Protein AF-A0A968FWT8-F1 (afdb_monomer)
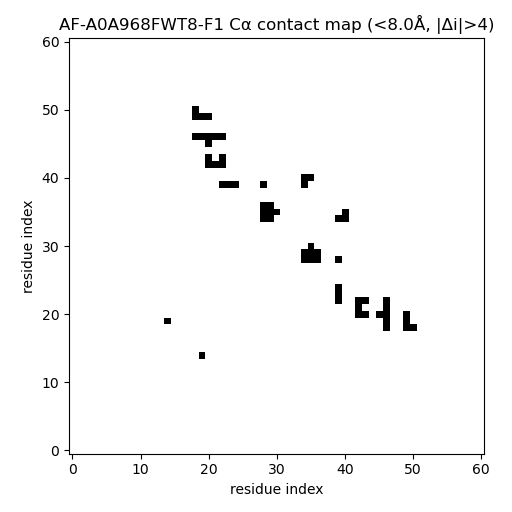
Solvent-accessible surface area (backbone atoms only — not comparable to full-atom values): 3868 Å² 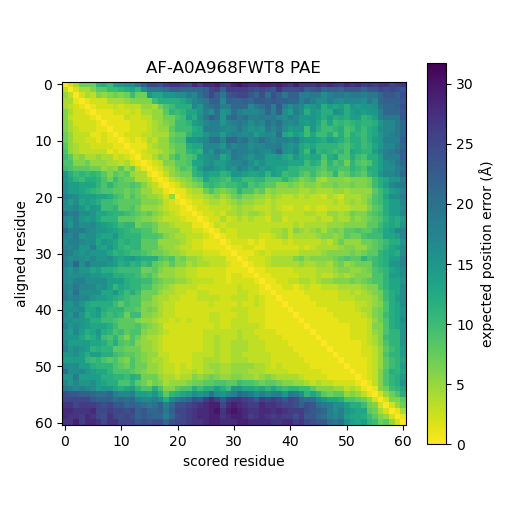total; per-residue (Å²): 116,73,68,64,55,52,50,51,51,52,51,48,53,47,60,74,78,40,75,60,54,80,78,79,85,57,78,87,36,42,54,98,90,37,84,64,40,65,69,52,53,54,41,46,50,50,25,50,52,47,49,60,73,66,54,89,79,79,85,91,125

Radius of gyration: 15.99 Å; Cα contacts (8 Å, |Δi|>4): 30; chains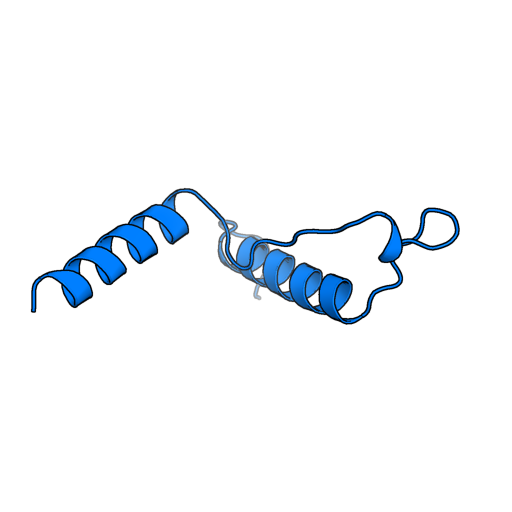: 1; bounding box: 37×33×40 Å

Secondary structure (DSSP, 8-state):
-HHHHHHHHHHHHHHHHSPSSP----GGGEETTEE--HHHHHHHHHHHHHHHTTSS-S---

Foldseek 3Di:
DVVVVVVVVVVVVCVVVDQPPDADDDPVCDDPNDRNNVVSVVRVVVSVVSVVVPDPDDDPD

Mean predicted aligned error: 9.58 Å

Structure (mmCIF, N/CA/C/O backbone):
data_AF-A0A968FWT8-F1
#
_entry.id   AF-A0A968FWT8-F1
#
loop_
_atom_site.group_PDB
_atom_site.id
_atom_site.type_symbol
_atom_site.label_atom_id
_atom_site.label_alt_id
_atom_site.label_comp_id
_atom_site.label_asym_id
_atom_site.label_entity_id
_atom_site.label_seq_id
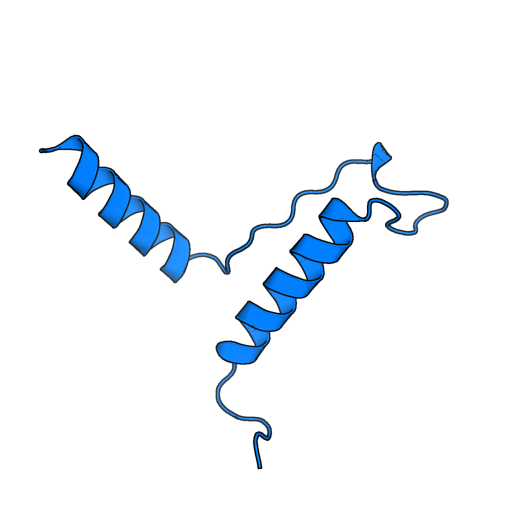_atom_site.pdbx_PDB_ins_code
_atom_site.Cartn_x
_atom_site.C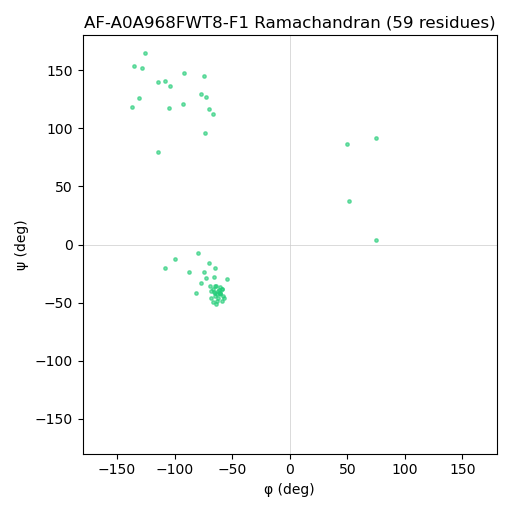artn_y
_atom_site.Cartn_z
_atom_site.occupancy
_atom_site.B_iso_or_equiv
_atom_site.auth_seq_id
_atom_site.auth_comp_id
_atom_site.auth_asym_id
_atom_site.auth_atom_id
_atom_site.pdbx_PDB_model_num
ATOM 1 N N . MET A 1 1 ? -22.323 23.996 7.086 1.00 54.44 1 MET A N 1
ATOM 2 C CA . MET A 1 1 ? -22.533 22.998 8.159 1.00 54.44 1 MET A CA 1
ATOM 3 C C . MET 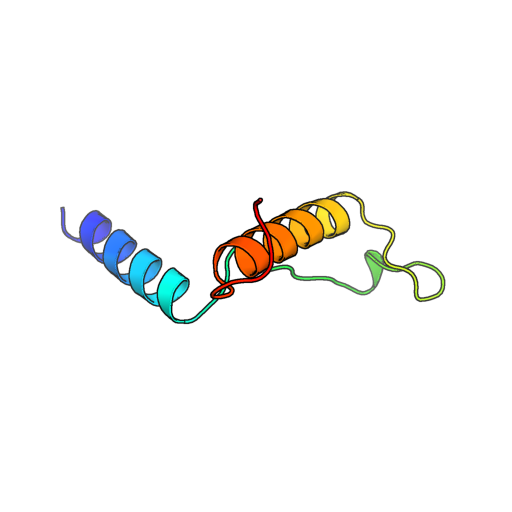A 1 1 ? -22.753 21.600 7.581 1.00 54.44 1 MET A C 1
ATOM 5 O O . MET A 1 1 ? -21.976 20.729 7.924 1.00 54.44 1 MET A O 1
ATOM 9 N N . ALA A 1 2 ? -23.653 21.399 6.607 1.00 68.56 2 ALA A N 1
ATOM 10 C CA . ALA A 1 2 ? -23.905 20.075 6.009 1.00 68.56 2 ALA A CA 1
ATOM 11 C C . ALA A 1 2 ? -22.692 19.371 5.346 1.00 68.56 2 ALA A C 1
ATOM 13 O O . ALA A 1 2 ? -22.546 18.162 5.491 1.00 68.56 2 ALA A O 1
ATOM 14 N N . SER A 1 3 ? -21.793 20.081 4.644 1.00 69.62 3 SER A N 1
ATOM 15 C CA . SER A 1 3 ? -20.666 19.407 3.963 1.00 69.62 3 SER A CA 1
ATOM 16 C C . SER A 1 3 ? -19.579 18.901 4.917 1.00 69.62 3 SER A C 1
ATOM 18 O O . SER A 1 3 ? -18.935 17.899 4.627 1.00 69.62 3 SER A O 1
ATOM 20 N N . ALA A 1 4 ? -19.390 19.553 6.068 1.00 76.56 4 ALA A N 1
ATOM 21 C CA . ALA A 1 4 ? -18.374 19.158 7.041 1.00 76.56 4 ALA A CA 1
ATOM 22 C C . ALA A 1 4 ? -18.726 17.829 7.725 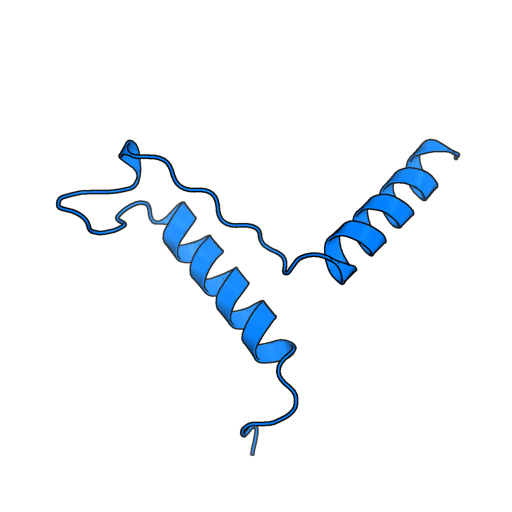1.00 76.56 4 ALA A C 1
ATOM 24 O O . ALA A 1 4 ? -17.840 17.021 7.990 1.00 76.56 4 ALA A O 1
ATOM 25 N N . ASP A 1 5 ? -20.013 17.583 7.978 1.00 79.94 5 ASP A N 1
ATOM 26 C CA . ASP A 1 5 ? -20.465 16.334 8.592 1.00 79.94 5 ASP A CA 1
ATOM 27 C C . ASP A 1 5 ? -20.483 15.173 7.588 1.00 79.94 5 ASP A C 1
ATOM 29 O O . ASP A 1 5 ? -20.103 14.061 7.946 1.00 79.94 5 ASP A O 1
ATOM 33 N N . LEU A 1 6 ? -20.775 15.438 6.308 1.00 78.12 6 LEU A N 1
ATOM 34 C CA . LEU A 1 6 ? -20.611 14.446 5.236 1.00 78.12 6 LEU A CA 1
ATOM 35 C C . LEU A 1 6 ? -19.154 13.985 5.091 1.00 78.12 6 LEU A C 1
ATOM 37 O O . LEU A 1 6 ? -18.897 12.792 4.959 1.00 78.12 6 LEU A O 1
ATOM 41 N N . VAL A 1 7 ? -18.188 14.906 5.176 1.00 78.19 7 VAL A N 1
ATOM 42 C CA . VAL A 1 7 ? -16.758 14.558 5.127 1.00 78.19 7 VAL A CA 1
ATOM 43 C C . VAL A 1 7 ? -16.365 13.654 6.295 1.00 78.19 7 VAL A C 1
ATOM 45 O O . VAL A 1 7 ? -15.617 12.703 6.094 1.00 78.19 7 VAL A O 1
ATOM 48 N N . LYS A 1 8 ? -16.888 13.897 7.503 1.00 75.19 8 LYS A N 1
ATOM 49 C CA . LYS A 1 8 ? -16.618 13.037 8.668 1.00 75.19 8 LYS A CA 1
ATOM 50 C C . LYS A 1 8 ? -17.181 11.629 8.488 1.00 75.19 8 LYS A C 1
ATOM 52 O O . LYS A 1 8 ? -16.491 10.674 8.833 1.00 75.19 8 LYS A O 1
ATOM 57 N N . ILE A 1 9 ? -18.396 11.502 7.949 1.00 77.50 9 ILE A N 1
ATOM 58 C CA . ILE A 1 9 ? -19.025 10.198 7.686 1.00 77.50 9 ILE A CA 1
ATOM 59 C C . ILE A 1 9 ? -18.202 9.420 6.658 1.00 77.50 9 ILE A C 1
ATOM 61 O O . ILE A 1 9 ? -17.807 8.293 6.930 1.00 77.50 9 ILE A O 1
ATOM 65 N N . LEU A 1 10 ? -17.839 10.051 5.538 1.00 75.31 10 LEU A N 1
ATOM 66 C CA . LEU A 1 10 ? -17.012 9.421 4.505 1.00 75.31 10 LEU A CA 1
ATOM 67 C C . LEU A 1 10 ? -15.625 9.026 5.028 1.00 75.31 10 LEU A C 1
ATOM 69 O O . LEU A 1 10 ? -15.113 7.958 4.696 1.00 75.31 10 LEU A O 1
ATOM 73 N N . LEU A 1 11 ? -15.014 9.866 5.869 1.00 70.19 11 LEU A N 1
ATOM 74 C CA . LEU A 1 11 ? -13.725 9.566 6.489 1.00 70.19 11 LEU A CA 1
ATOM 75 C C . LEU A 1 11 ? -13.834 8.376 7.453 1.00 70.19 11 LEU A C 1
ATOM 77 O O . LEU A 1 11 ? -12.948 7.524 7.483 1.00 70.19 11 LEU A O 1
ATOM 81 N N . TYR A 1 12 ? -14.917 8.308 8.229 1.00 75.00 12 TYR A N 1
ATOM 82 C CA . TYR A 1 12 ? -15.199 7.191 9.123 1.00 75.00 12 TYR A CA 1
ATOM 83 C C . TYR A 1 12 ? -15.417 5.894 8.336 1.00 75.00 12 TYR A C 1
ATOM 85 O O . TYR A 1 12 ? -14.721 4.913 8.589 1.00 75.00 12 TYR A O 1
ATOM 93 N N . GLU A 1 13 ? -16.296 5.906 7.332 1.00 69.88 13 GLU A N 1
ATOM 94 C CA . GLU A 1 13 ? -16.557 4.751 6.464 1.00 69.88 13 GLU A CA 1
ATOM 95 C C . GLU A 1 13 ? -15.282 4.272 5.761 1.00 69.88 13 GLU A C 1
ATOM 97 O O . GLU A 1 13 ? -14.971 3.081 5.771 1.00 69.88 13 GLU A O 1
ATOM 102 N N . SER A 1 14 ? -14.482 5.199 5.230 1.00 62.88 14 SER A N 1
ATOM 103 C CA . SER A 1 14 ? -13.195 4.882 4.609 1.00 62.88 14 SER A CA 1
ATOM 104 C C . SER A 1 14 ? -12.225 4.227 5.597 1.00 62.88 14 SER A C 1
ATOM 106 O O . SER A 1 14 ? -11.576 3.244 5.245 1.00 62.88 14 SER A O 1
ATOM 108 N N . ASN A 1 15 ? -12.150 4.707 6.842 1.00 66.06 15 ASN A N 1
ATOM 109 C CA . ASN A 1 15 ? -11.237 4.174 7.861 1.00 66.06 15 ASN A CA 1
ATOM 110 C C . ASN A 1 15 ? -11.666 2.822 8.452 1.00 66.06 15 ASN A C 1
ATOM 112 O O . ASN A 1 15 ? -10.811 2.097 8.977 1.00 66.06 15 ASN A O 1
ATOM 116 N N . VAL A 1 16 ? -12.963 2.507 8.386 1.00 68.06 16 VAL A N 1
ATOM 117 C CA . VAL A 1 16 ? -13.533 1.216 8.798 1.00 68.06 16 VAL A CA 1
ATOM 118 C C . VAL A 1 16 ? -13.362 0.170 7.695 1.00 68.06 16 VAL A C 1
ATOM 120 O O . VAL A 1 16 ? -13.005 -0.967 7.990 1.00 68.06 16 VAL A O 1
ATOM 123 N N . LEU A 1 17 ? -13.576 0.545 6.431 1.00 69.94 17 LEU A N 1
ATOM 124 C CA . LEU A 1 17 ? -13.542 -0.387 5.298 1.00 69.94 17 LEU A CA 1
ATOM 125 C C . LEU A 1 17 ? -12.144 -0.583 4.700 1.00 69.94 17 LEU A C 1
ATOM 127 O O . LEU A 1 17 ? -11.888 -1.598 4.057 1.00 69.94 17 LEU A O 1
ATOM 131 N N . THR A 1 18 ? -11.238 0.380 4.887 1.00 72.69 18 THR A N 1
ATOM 132 C CA . THR A 1 18 ? -9.891 0.346 4.306 1.00 72.69 18 THR A CA 1
ATOM 133 C C . THR A 1 18 ? -8.827 0.748 5.320 1.00 72.69 18 THR A C 1
ATOM 135 O O . THR A 1 18 ? -9.077 1.489 6.274 1.00 72.69 18 THR A O 1
ATOM 138 N N . VAL A 1 19 ? -7.608 0.252 5.115 1.00 75.19 19 VAL A N 1
ATOM 139 C CA . VAL A 1 19 ? -6.448 0.681 5.898 1.00 75.19 19 VAL A CA 1
ATOM 140 C C . VAL A 1 19 ? -5.776 1.824 5.155 1.00 75.19 19 VAL A C 1
ATOM 142 O O . VAL A 1 19 ? -5.378 1.681 4.002 1.00 75.19 19 VAL A O 1
ATOM 145 N N . GLN A 1 20 ? -5.687 2.973 5.819 1.00 80.31 20 GLN A N 1
ATOM 146 C CA . GLN A 1 20 ? -4.973 4.135 5.306 1.00 80.31 20 GLN A CA 1
ATOM 147 C C . GLN A 1 20 ? -3.515 4.132 5.791 1.00 80.31 20 GLN A C 1
ATOM 149 O O . GLN A 1 20 ? -3.270 3.715 6.925 1.00 80.31 20 GLN A O 1
ATOM 154 N N . PRO A 1 21 ? -2.561 4.654 4.997 1.00 82.88 21 PRO A N 1
ATOM 155 C CA . PRO A 1 21 ? -2.730 5.227 3.656 1.00 82.88 21 PRO A CA 1
ATOM 156 C C . PRO A 1 21 ? -2.949 4.175 2.556 1.00 82.88 21 PRO A C 1
ATOM 158 O O . PRO A 1 21 ? -2.333 3.115 2.565 1.00 82.88 21 PRO A O 1
ATOM 161 N N . ILE A 1 22 ? -3.772 4.512 1.558 1.00 83.25 22 ILE A N 1
ATOM 162 C CA . ILE A 1 22 ? -3.915 3.709 0.335 1.00 83.25 22 ILE A CA 1
ATOM 163 C C . ILE A 1 22 ? -2.709 3.973 -0.573 1.00 83.25 22 ILE A C 1
ATOM 165 O O . ILE A 1 22 ? -2.369 5.126 -0.865 1.00 83.25 22 ILE A O 1
ATOM 169 N N . VAL A 1 23 ? -2.073 2.901 -1.044 1.00 86.88 23 VAL A N 1
ATOM 170 C CA . VAL A 1 23 ? -0.917 2.968 -1.942 1.00 86.88 23 VAL A CA 1
ATOM 171 C C . VAL A 1 23 ? -1.349 2.590 -3.354 1.00 86.88 23 VAL A C 1
ATOM 173 O O . VAL A 1 23 ? -1.794 1.473 -3.594 1.00 86.88 23 VAL A O 1
ATOM 176 N N . GLY A 1 24 ? -1.213 3.529 -4.289 1.00 87.06 24 GLY A N 1
ATOM 177 C CA . GLY A 1 24 ? -1.374 3.289 -5.722 1.00 87.06 24 GLY A CA 1
ATOM 178 C C . GLY A 1 24 ? -0.021 3.349 -6.419 1.00 87.06 24 GLY A C 1
ATOM 179 O O . GLY A 1 24 ? 0.805 4.196 -6.072 1.00 87.06 24 GLY A O 1
ATOM 180 N N . THR A 1 25 ? 0.193 2.460 -7.385 1.00 89.94 25 THR A N 1
ATOM 181 C CA . THR A 1 25 ? 1.405 2.412 -8.208 1.00 89.94 25 THR A CA 1
ATOM 182 C C . THR A 1 25 ? 1.035 2.398 -9.684 1.00 89.94 25 THR A C 1
ATOM 184 O O . THR A 1 25 ? -0.045 1.945 -10.071 1.00 89.94 25 THR A O 1
ATOM 187 N N . VAL A 1 26 ? 1.929 2.912 -10.517 1.00 90.31 26 VAL A N 1
ATOM 188 C CA . VAL A 1 26 ? 1.829 2.869 -11.977 1.00 90.31 26 VAL A CA 1
ATOM 189 C C . VAL A 1 26 ? 3.099 2.261 -12.561 1.00 90.31 26 VAL A C 1
ATOM 191 O O . VAL A 1 26 ? 4.118 2.176 -11.883 1.00 90.31 26 VAL A O 1
ATOM 194 N N . GLY A 1 27 ? 3.075 1.849 -13.832 1.00 89.62 27 GLY A N 1
ATOM 195 C CA . GLY A 1 27 ? 4.221 1.170 -14.459 1.00 89.62 27 GLY A CA 1
ATOM 196 C C . GLY A 1 27 ? 5.545 1.946 -14.377 1.00 89.62 27 GLY A C 1
ATOM 197 O O . GLY A 1 27 ? 6.598 1.334 -14.270 1.00 89.62 27 GLY A O 1
ATOM 198 N N . GLN A 1 28 ? 5.490 3.282 -14.346 1.00 92.31 28 GLN A N 1
ATOM 199 C CA . GLN A 1 28 ? 6.660 4.165 -14.214 1.00 92.31 28 GLN A CA 1
ATOM 200 C C . GLN A 1 28 ? 7.317 4.121 -12.826 1.00 92.31 28 GLN A C 1
ATOM 202 O O . GLN A 1 28 ? 8.449 4.569 -12.670 1.00 92.31 28 GLN A O 1
ATOM 207 N N . ASP A 1 29 ? 6.624 3.591 -11.817 1.00 92.19 29 ASP A N 1
ATOM 208 C CA . ASP A 1 29 ? 7.164 3.454 -10.465 1.00 92.19 29 ASP A CA 1
ATOM 209 C C . ASP A 1 29 ? 8.093 2.242 -10.324 1.00 92.19 29 ASP A C 1
ATOM 211 O O . ASP A 1 29 ? 8.721 2.069 -9.275 1.00 92.19 29 ASP A O 1
ATOM 215 N N . PHE A 1 30 ? 8.172 1.404 -11.362 1.00 94.31 30 PHE A N 1
ATOM 216 C CA . PHE A 1 30 ? 8.941 0.171 -11.380 1.00 94.31 30 PHE A CA 1
ATOM 217 C C . PHE A 1 30 ? 10.090 0.236 -12.382 1.00 94.31 30 PHE A C 1
ATOM 219 O O . PHE A 1 30 ? 9.931 0.681 -13.515 1.00 94.31 30 PHE A O 1
ATOM 226 N N . GLU A 1 31 ? 11.231 -0.316 -11.987 1.00 94.88 31 GLU A N 1
ATOM 227 C CA . GLU A 1 31 ? 12.386 -0.532 -12.849 1.00 94.88 31 GLU A CA 1
ATOM 228 C C . GLU A 1 31 ? 12.863 -1.977 -12.674 1.00 94.88 31 GLU A C 1
ATOM 230 O O . GLU A 1 31 ? 13.079 -2.439 -11.552 1.00 94.88 31 GLU A O 1
ATOM 235 N N . ASN A 1 32 ? 12.978 -2.731 -13.772 1.00 93.06 32 ASN A N 1
ATOM 236 C CA . ASN A 1 32 ? 13.356 -4.154 -13.750 1.00 93.06 32 ASN A CA 1
ATOM 237 C C . ASN A 1 32 ? 12.507 -5.007 -12.779 1.00 93.06 32 ASN A C 1
ATOM 239 O O . ASN A 1 32 ? 13.018 -5.892 -12.093 1.00 93.06 32 ASN A O 1
ATOM 243 N N . GLY A 1 33 ? 11.207 -4.704 -12.678 1.00 89.62 33 GLY A N 1
ATOM 244 C CA . GLY A 1 33 ? 10.276 -5.385 -11.769 1.00 89.62 33 GLY A CA 1
ATOM 245 C C . GLY A 1 33 ? 10.418 -5.002 -10.291 1.00 89.62 33 GLY A C 1
ATOM 246 O O . GLY A 1 33 ? 9.721 -5.567 -9.450 1.00 89.62 33 GLY A O 1
ATOM 247 N N . ARG A 1 34 ? 11.286 -4.042 -9.949 1.00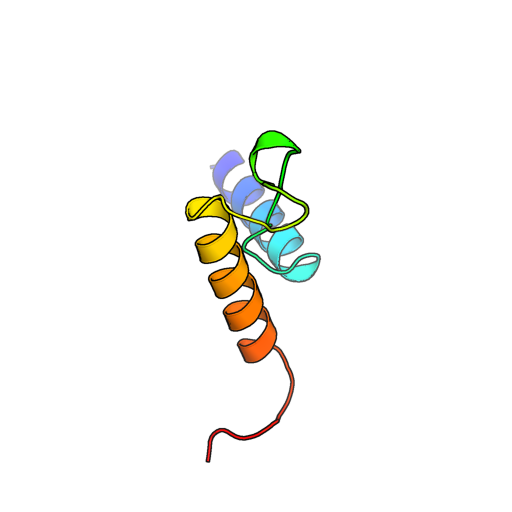 92.12 34 ARG A N 1
ATOM 248 C CA . ARG A 1 34 ? 11.450 -3.521 -8.587 1.00 92.12 34 ARG A CA 1
ATOM 249 C C . ARG A 1 34 ? 10.782 -2.164 -8.462 1.00 92.12 34 ARG A C 1
ATOM 251 O O . ARG A 1 34 ? 10.939 -1.318 -9.332 1.00 92.12 34 ARG A O 1
ATOM 258 N N . LEU A 1 35 ? 10.063 -1.950 -7.365 1.00 91.81 35 LEU A N 1
ATOM 259 C CA . LEU A 1 35 ? 9.496 -0.645 -7.046 1.00 91.81 35 LEU A CA 1
ATOM 260 C C . LEU A 1 35 ? 10.631 0.321 -6.674 1.00 91.81 35 LEU A C 1
ATOM 262 O O . LEU A 1 35 ? 11.313 0.102 -5.673 1.00 91.81 35 LEU A O 1
ATOM 266 N N . ILE A 1 36 ? 10.818 1.376 -7.467 1.00 94.00 36 ILE A N 1
ATOM 267 C CA . ILE A 1 36 ? 11.879 2.374 -7.267 1.00 94.00 36 ILE A CA 1
ATOM 268 C C . ILE A 1 36 ? 11.356 3.721 -6.772 1.00 94.00 36 ILE A C 1
ATOM 270 O O . ILE A 1 36 ? 12.131 4.502 -6.225 1.00 94.00 36 ILE A O 1
ATOM 274 N N . ASN A 1 37 ? 10.062 4.020 -6.953 1.00 93.62 37 ASN A N 1
ATOM 275 C CA . ASN A 1 37 ? 9.534 5.333 -6.596 1.00 93.62 37 ASN A CA 1
ATOM 276 C C . ASN A 1 37 ? 9.582 5.537 -5.066 1.00 93.62 37 ASN A C 1
ATOM 278 O O . ASN A 1 37 ? 8.796 4.915 -4.340 1.00 93.62 37 ASN A O 1
ATOM 282 N N . PRO A 1 38 ? 10.426 6.455 -4.553 1.00 92.12 38 PRO A N 1
ATOM 283 C CA . PRO A 1 38 ? 10.628 6.619 -3.115 1.00 92.12 38 PRO A CA 1
ATOM 284 C C . PRO A 1 38 ? 9.366 7.111 -2.397 1.00 92.12 38 PRO A C 1
ATOM 286 O O . PRO A 1 38 ? 9.145 6.782 -1.232 1.00 92.12 38 PRO A O 1
ATOM 289 N N . LYS A 1 39 ? 8.491 7.856 -3.090 1.00 90.06 39 LYS A N 1
ATOM 290 C CA . LYS A 1 39 ? 7.211 8.307 -2.524 1.00 90.06 39 LYS A CA 1
ATOM 291 C C . LYS A 1 39 ? 6.264 7.137 -2.302 1.00 90.06 39 LYS A C 1
ATOM 293 O O . LYS A 1 39 ? 5.561 7.103 -1.295 1.00 90.06 39 LYS A O 1
ATOM 298 N N . VAL A 1 40 ? 6.237 6.190 -3.237 1.00 91.56 40 VAL A N 1
ATOM 299 C CA . VAL A 1 40 ? 5.417 4.984 -3.110 1.00 91.56 40 VAL A CA 1
ATOM 300 C C . VAL A 1 40 ? 5.967 4.109 -1.991 1.00 91.56 40 VAL A C 1
ATOM 302 O O . VAL A 1 40 ? 5.200 3.704 -1.126 1.00 91.56 40 VAL A O 1
ATOM 305 N N . VAL A 1 41 ? 7.286 3.894 -1.950 1.00 92.00 41 VAL A N 1
ATOM 306 C CA . VAL A 1 41 ? 7.949 3.112 -0.893 1.00 92.00 41 VAL A CA 1
ATOM 307 C C . VAL A 1 41 ? 7.650 3.683 0.498 1.00 92.00 41 VAL A C 1
ATOM 309 O O . VAL A 1 41 ? 7.248 2.939 1.389 1.00 92.00 41 VAL A O 1
ATOM 312 N N . SER A 1 42 ? 7.756 5.003 0.674 1.00 91.19 42 SER A N 1
ATOM 313 C CA . SER A 1 42 ? 7.449 5.667 1.948 1.00 91.19 42 SER A CA 1
ATOM 314 C C . SER A 1 42 ? 5.975 5.522 2.354 1.00 91.19 42 SER A C 1
ATOM 316 O O . SER A 1 42 ? 5.675 5.221 3.509 1.00 91.19 42 SER A O 1
ATOM 318 N N . LYS A 1 43 ? 5.034 5.665 1.410 1.00 90.50 43 LYS A N 1
ATOM 319 C CA . LYS A 1 43 ? 3.609 5.420 1.694 1.00 90.50 43 LYS A CA 1
ATOM 320 C C . LYS A 1 43 ? 3.337 3.960 2.057 1.00 90.50 43 LYS A C 1
ATOM 322 O O . LYS A 1 43 ? 2.499 3.693 2.912 1.00 90.50 43 LYS A O 1
ATOM 327 N N . LEU A 1 44 ? 4.049 3.032 1.422 1.00 90.62 44 LEU A N 1
ATOM 328 C CA . LEU A 1 44 ? 3.935 1.599 1.667 1.00 90.62 44 LEU A CA 1
ATOM 329 C C . LEU A 1 44 ? 4.432 1.230 3.068 1.00 90.62 44 LEU A C 1
ATOM 331 O O . LEU A 1 44 ? 3.763 0.461 3.753 1.00 90.62 44 LEU A O 1
ATOM 335 N N . GLN A 1 45 ? 5.509 1.861 3.547 1.00 91.12 45 GLN A N 1
ATOM 336 C CA . GLN A 1 45 ? 5.918 1.770 4.954 1.00 91.12 45 GLN A CA 1
ATOM 337 C C . GLN A 1 45 ? 4.821 2.268 5.903 1.00 91.12 45 GLN A C 1
ATOM 339 O O . GLN A 1 45 ? 4.442 1.539 6.816 1.00 91.12 45 GLN A O 1
ATOM 344 N N . GLY A 1 46 ? 4.239 3.444 5.648 1.00 89.00 46 GLY A N 1
ATOM 345 C CA . GLY A 1 46 ? 3.159 3.975 6.490 1.00 89.00 46 GLY A CA 1
ATOM 346 C C . GLY A 1 46 ? 1.915 3.076 6.533 1.00 89.00 46 GLY A C 1
ATOM 347 O O . GLY A 1 46 ? 1.294 2.918 7.582 1.00 89.00 46 GLY A O 1
ATOM 348 N N . MET A 1 47 ? 1.569 2.435 5.412 1.00 88.12 47 MET A N 1
ATOM 349 C CA . MET A 1 47 ? 0.487 1.446 5.357 1.00 88.12 47 MET A CA 1
ATOM 350 C C . MET A 1 47 ? 0.804 0.206 6.202 1.00 88.12 47 MET A C 1
ATOM 352 O O . MET A 1 47 ? -0.058 -0.258 6.946 1.00 88.12 47 MET A O 1
ATOM 356 N N . ILE A 1 48 ? 2.035 -0.315 6.125 1.00 88.81 48 ILE A N 1
ATOM 357 C CA . ILE A 1 48 ? 2.478 -1.461 6.934 1.00 88.81 48 ILE A CA 1
ATOM 358 C C . ILE A 1 48 ? 2.428 -1.122 8.427 1.00 88.81 48 ILE A C 1
ATOM 360 O O . ILE A 1 48 ? 1.892 -1.902 9.209 1.00 88.81 48 ILE A O 1
ATOM 364 N N . GLU A 1 49 ? 2.929 0.043 8.836 1.00 88.94 49 GLU A N 1
ATOM 365 C CA . GLU A 1 49 ? 2.887 0.480 10.238 1.00 88.94 49 GLU A CA 1
ATOM 366 C C . GLU A 1 49 ? 1.448 0.594 10.762 1.00 88.94 49 GLU A C 1
ATOM 368 O O . GLU A 1 49 ? 1.144 0.124 11.863 1.00 88.94 49 GLU A O 1
ATOM 373 N N . ALA A 1 50 ? 0.541 1.157 9.957 1.00 85.38 50 ALA A N 1
ATOM 374 C CA . ALA A 1 50 ? -0.875 1.258 10.296 1.00 85.38 50 ALA A CA 1
ATOM 375 C C . ALA A 1 50 ? -1.558 -0.117 10.407 1.00 85.38 50 ALA A C 1
ATOM 377 O O . ALA A 1 50 ? -2.424 -0.300 11.264 1.00 85.38 50 ALA A O 1
ATOM 378 N N . LEU A 1 51 ? -1.163 -1.086 9.573 1.00 83.81 51 LEU A N 1
ATOM 379 C CA . LEU A 1 51 ? -1.620 -2.475 9.669 1.00 83.81 51 LEU A CA 1
ATOM 380 C C . LEU A 1 51 ? -1.117 -3.141 10.950 1.00 83.81 51 LEU A C 1
ATOM 382 O O . LEU A 1 51 ? -1.915 -3.712 11.692 1.00 83.81 51 LEU A O 1
ATOM 386 N N . LEU A 1 52 ? 0.181 -3.026 11.238 1.00 85.25 52 LEU A N 1
ATOM 387 C CA . LEU A 1 52 ? 0.794 -3.603 12.436 1.00 85.25 52 LEU A CA 1
ATOM 388 C C . LEU A 1 52 ? 0.157 -3.058 13.719 1.00 85.25 52 LEU A C 1
ATOM 390 O O . LEU A 1 52 ? -0.082 -3.817 14.651 1.00 85.25 52 LEU A O 1
ATOM 394 N N . ALA A 1 53 ? -0.190 -1.769 13.754 1.00 83.12 53 ALA A N 1
ATOM 395 C CA . ALA A 1 53 ? -0.882 -1.162 14.892 1.00 83.12 53 ALA A CA 1
ATOM 396 C C . ALA A 1 53 ? -2.304 -1.713 15.129 1.00 83.12 53 ALA A C 1
ATOM 398 O O . ALA A 1 53 ? -2.842 -1.547 16.222 1.00 83.12 53 ALA A O 1
ATOM 399 N N . ARG A 1 54 ? -2.926 -2.338 14.119 1.00 76.38 54 ARG A N 1
ATOM 400 C CA . ARG A 1 54 ? -4.293 -2.884 14.182 1.00 76.38 54 ARG A CA 1
ATOM 401 C C . ARG A 1 54 ? -4.340 -4.394 14.432 1.00 76.38 54 ARG A C 1
ATOM 403 O O . ARG A 1 54 ? -5.420 -4.906 14.719 1.00 76.38 54 ARG A O 1
ATOM 410 N N . LEU A 1 55 ? -3.220 -5.111 14.319 1.00 75.00 55 LEU A N 1
ATOM 411 C CA . LEU A 1 55 ? -3.180 -6.549 14.588 1.00 75.00 55 LEU A CA 1
ATOM 412 C C . LEU A 1 55 ? -3.295 -6.804 16.104 1.00 75.00 55 LEU A C 1
ATOM 414 O O . LEU A 1 55 ? -2.519 -6.238 16.879 1.00 75.00 55 LEU A O 1
ATOM 418 N N . PRO A 1 56 ? -4.246 -7.644 16.558 1.00 63.41 56 PRO A N 1
ATOM 419 C CA . PRO A 1 56 ? -4.370 -7.984 17.965 1.00 63.41 56 PRO A CA 1
ATOM 420 C C . PRO A 1 56 ? -3.233 -8.935 18.360 1.00 63.41 56 PRO A C 1
ATOM 422 O O . PRO A 1 56 ? -3.330 -10.141 18.180 1.00 63.41 56 PRO A O 1
ATOM 425 N N . GLY A 1 57 ? -2.163 -8.355 18.906 1.00 65.44 57 GLY A N 1
ATOM 426 C CA . GLY A 1 57 ? -1.144 -9.041 19.696 1.00 65.44 57 GLY A CA 1
ATOM 427 C C . GLY A 1 57 ? -0.153 -9.910 18.924 1.00 65.44 57 GLY A C 1
ATOM 428 O O . GLY A 1 57 ? -0.325 -11.116 18.869 1.00 65.44 57 GLY A O 1
ATOM 429 N N . GLU A 1 58 ? 0.976 -9.320 18.523 1.00 54.84 58 GLU A N 1
ATOM 430 C CA . GLU A 1 58 ? 2.289 -9.904 18.826 1.00 54.8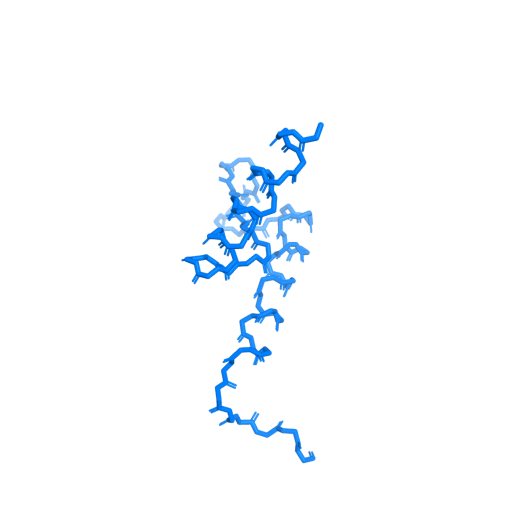4 58 GLU A CA 1
ATOM 431 C C . GLU A 1 58 ? 3.260 -8.793 19.273 1.00 54.84 58 GLU A C 1
ATOM 433 O O . GLU A 1 58 ? 3.530 -7.837 18.553 1.00 54.84 58 GLU A O 1
ATOM 438 N N . ALA A 1 59 ? 3.726 -8.936 20.518 1.00 53.09 59 ALA A N 1
ATOM 439 C CA . ALA A 1 59 ? 4.942 -8.375 21.109 1.00 53.09 59 ALA A CA 1
ATOM 440 C C . ALA A 1 59 ? 5.226 -6.863 20.956 1.00 53.09 59 ALA A C 1
ATOM 442 O O . ALA A 1 59 ? 6.056 -6.424 20.163 1.00 53.09 59 ALA A O 1
ATOM 443 N N . ARG A 1 60 ? 4.670 -6.068 21.876 1.00 52.78 60 ARG A N 1
ATOM 444 C CA . ARG A 1 60 ? 5.432 -4.974 22.502 1.00 52.78 60 ARG A CA 1
ATOM 445 C C . ARG A 1 60 ? 5.592 -5.305 23.986 1.00 52.78 60 ARG A C 1
ATOM 447 O O . ARG A 1 60 ? 4.795 -4.854 24.805 1.00 52.78 60 ARG A O 1
ATOM 454 N N . GLN A 1 61 ? 6.552 -6.180 24.283 1.00 38.88 61 GLN A N 1
ATOM 455 C CA . GLN A 1 61 ? 7.230 -6.242 25.582 1.00 38.88 61 GLN A CA 1
ATOM 456 C C . GLN A 1 61 ? 8.604 -5.607 25.412 1.00 38.88 61 GLN A C 1
ATOM 458 O O . GLN A 1 61 ? 9.198 -5.828 24.331 1.00 38.88 61 GLN A O 1
#

pLDDT: mean 80.05, std 12.65, range [38.88, 94.88]

Sequence (61 aa):
MASADLVKILLYESNVLTVQPIVGTVGQDFENGRLINPKVVSKLQGMIEALLARLPGEARQ